Protein AF-A0A7X2XNW9-F1 (afdb_monomer_lite)

Sequence (74 aa):
RAVRCQVKIITMDMFSPYYDLAKQLFPCAKIVLDRFHIIQHLSRAMSRFRVQIMNQFERKSHEYKAIKRYWKLI

Radius of gyration: 20.72 Å; chains: 1; bounding box: 37×19×58 Å

Secondary structure (DSSP, 8-state):
-TTGGG--EEEE-S-HHHHHHHHHH-TTSEEEE-HHHHHHHHHHHHHHHHHHHHTTS-TTSHHHHHHHHTGGG-

Foldseek 3Di:
DVVLQPAAEDEDAPDVVVVVVNCVRRVNYDYHYDVVNVVVVVLVVLVVVLVVVLVVDDCPDPVNVVSVVCVVVD

pLDDT: mean 91.53, std 5.38, range [61.22, 96.06]

Organism: Streptococcus pneumoniae (NCBI:txid1313)

InterPro domains:
  IPR002560 Transposase IS204/IS1001/IS1096/IS1165, DDE domain [PF01610] (4-73)
  IPR047951 Transposase ISL3 [PTHR33498] (3-73)

Structure (mmCIF, N/CA/C/O backbone):
data_AF-A0A7X2XNW9-F1
#
_entry.id   AF-A0A7X2XNW9-F1
#
loop_
_atom_site.group_PDB
_atom_site.id
_atom_site.type_symbol
_atom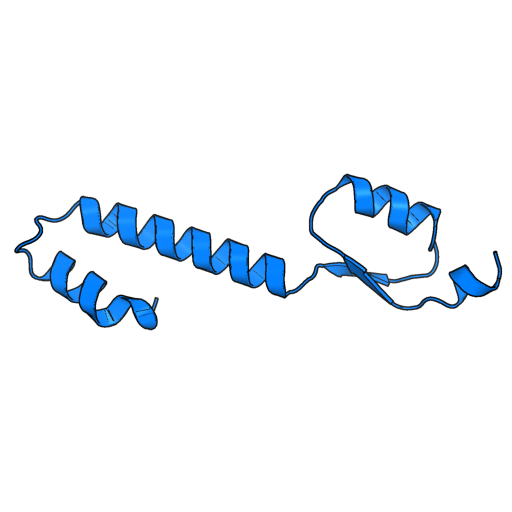_site.label_atom_id
_atom_site.label_alt_id
_atom_site.label_comp_id
_atom_site.label_asym_id
_atom_site.label_entity_id
_atom_site.label_seq_id
_atom_site.pdbx_PDB_ins_code
_atom_site.Cartn_x
_atom_site.Cartn_y
_atom_site.Cartn_z
_atom_site.occupancy
_atom_site.B_iso_or_equiv
_atom_site.auth_seq_id
_atom_site.auth_comp_id
_atom_site.auth_asym_id
_atom_site.auth_atom_id
_atom_site.pdbx_PDB_model_num
ATOM 1 N N . ARG A 1 1 ? -21.507 5.187 26.042 1.00 61.22 1 ARG A N 1
ATOM 2 C CA . ARG A 1 1 ? -20.214 4.447 26.051 1.00 61.22 1 ARG A CA 1
ATOM 3 C C . ARG A 1 1 ? -20.391 2.958 25.739 1.00 61.22 1 ARG A C 1
ATOM 5 O O . ARG A 1 1 ? -19.702 2.491 24.847 1.00 61.22 1 ARG A O 1
ATOM 12 N N . ALA A 1 2 ? -21.345 2.257 26.370 1.00 75.25 2 ALA A N 1
ATOM 13 C CA . ALA A 1 2 ? -21.577 0.812 26.195 1.00 75.25 2 ALA A CA 1
ATOM 14 C C . ALA A 1 2 ? -21.645 0.325 24.731 1.00 75.25 2 ALA A C 1
ATOM 16 O O . ALA A 1 2 ? -20.980 -0.642 24.385 1.00 75.25 2 ALA A O 1
ATOM 17 N N . VAL A 1 3 ? -22.363 1.039 23.855 1.00 84.12 3 VAL A N 1
ATOM 18 C CA . VAL A 1 3 ? -22.528 0.649 22.439 1.00 84.12 3 VAL A CA 1
ATOM 19 C C . VAL A 1 3 ? -21.212 0.710 21.649 1.00 84.12 3 VAL A C 1
ATOM 21 O O . VAL A 1 3 ? -20.949 -0.148 20.816 1.00 84.12 3 VAL A O 1
ATOM 24 N N . ARG A 1 4 ? -20.328 1.679 21.934 1.00 83.19 4 ARG A N 1
ATOM 25 C CA . ARG A 1 4 ? -19.041 1.805 21.219 1.00 83.19 4 ARG A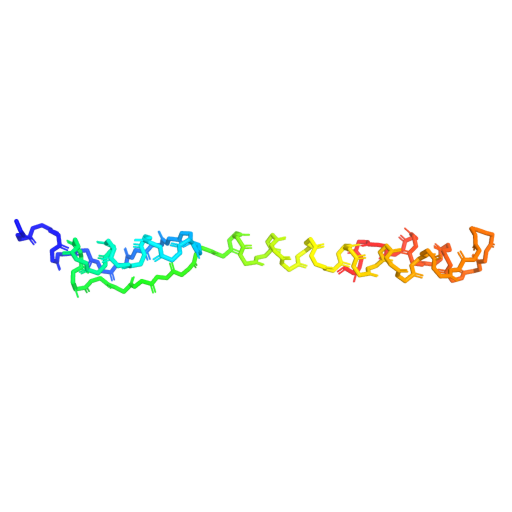 CA 1
ATOM 26 C C . ARG A 1 4 ? -18.059 0.689 21.581 1.00 83.19 4 ARG A C 1
ATOM 28 O O . ARG A 1 4 ? -17.280 0.280 20.731 1.00 83.19 4 ARG A O 1
ATOM 35 N N . CYS A 1 5 ? -18.137 0.147 22.797 1.00 85.00 5 CYS A N 1
ATOM 36 C CA . CYS A 1 5 ? -17.330 -1.007 23.207 1.00 85.00 5 CYS A CA 1
ATOM 37 C C . CYS A 1 5 ? -17.753 -2.315 22.517 1.00 85.00 5 CYS A C 1
ATOM 39 O O . CYS A 1 5 ? -17.002 -3.283 22.545 1.00 85.00 5 CYS A O 1
ATOM 41 N N . GLN A 1 6 ? -18.938 -2.356 21.896 1.00 90.25 6 GLN A N 1
ATOM 42 C CA . GLN A 1 6 ? -19.419 -3.523 21.148 1.00 90.25 6 GLN A CA 1
ATOM 43 C C . GLN A 1 6 ? -18.877 -3.572 19.713 1.00 90.25 6 GLN A C 1
ATOM 45 O O . GLN A 1 6 ? -18.983 -4.606 19.051 1.00 90.25 6 GLN A O 1
ATOM 50 N N . VAL A 1 7 ? -18.287 -2.477 19.220 1.00 91.69 7 VAL A N 1
ATOM 51 C CA . VAL A 1 7 ? -17.667 -2.443 17.894 1.00 91.69 7 VAL A CA 1
ATOM 52 C C . VAL A 1 7 ? -16.419 -3.316 17.910 1.00 91.69 7 VAL A C 1
ATOM 54 O O . VAL A 1 7 ? -15.495 -3.089 18.685 1.00 91.69 7 VAL A O 1
ATOM 57 N N . LYS A 1 8 ? -16.396 -4.327 17.037 1.00 92.19 8 LYS A N 1
ATOM 58 C CA . LYS A 1 8 ? -15.295 -5.297 16.954 1.00 92.19 8 LYS A CA 1
ATOM 59 C C . LYS A 1 8 ? -14.234 -4.904 15.937 1.00 92.19 8 LYS A C 1
ATOM 61 O O . LYS A 1 8 ? -13.062 -5.201 16.151 1.00 92.19 8 LYS A O 1
ATOM 66 N N . ILE A 1 9 ? -14.640 -4.294 14.825 1.00 93.12 9 ILE A N 1
ATOM 67 C CA . ILE A 1 9 ? -13.765 -3.979 13.693 1.00 93.12 9 ILE A CA 1
ATOM 68 C C . ILE A 1 9 ? -14.126 -2.599 13.154 1.00 93.12 9 ILE A C 1
ATOM 70 O O . ILE A 1 9 ? -15.304 -2.285 13.001 1.00 93.12 9 ILE A O 1
ATOM 74 N N . ILE A 1 10 ? -13.106 -1.806 12.848 1.00 93.12 10 ILE A N 1
ATOM 75 C CA . ILE A 1 10 ? -13.218 -0.536 12.135 1.00 93.12 10 ILE A CA 1
ATOM 76 C C . ILE A 1 10 ? -12.297 -0.614 10.936 1.00 93.12 10 ILE A C 1
ATOM 78 O O . ILE A 1 10 ? -11.096 -0.818 11.100 1.00 93.12 10 ILE A O 1
ATOM 82 N N . THR A 1 11 ? -12.858 -0.429 9.748 1.00 93.19 11 THR A N 1
ATOM 83 C CA . THR A 1 11 ? -12.066 -0.185 8.545 1.00 93.19 11 THR A CA 1
ATOM 84 C C . THR A 1 11 ? -11.869 1.317 8.410 1.00 93.19 11 THR A C 1
ATOM 86 O O . THR A 1 11 ? -12.848 2.059 8.489 1.00 93.19 11 THR A O 1
ATOM 89 N N . MET A 1 12 ? -10.633 1.775 8.227 1.00 92.62 12 MET A N 1
ATOM 90 C CA . MET A 1 12 ? -10.354 3.196 8.022 1.00 92.62 12 MET A CA 1
ATOM 91 C C . MET A 1 12 ? -9.343 3.458 6.912 1.00 92.62 12 MET A C 1
ATOM 93 O O . MET A 1 12 ? -8.556 2.587 6.538 1.00 92.62 12 MET A O 1
ATOM 97 N N . ASP A 1 13 ? -9.362 4.696 6.430 1.00 89.44 13 ASP A N 1
ATOM 98 C CA . ASP A 1 13 ? -8.357 5.241 5.525 1.00 89.44 13 ASP A CA 1
ATOM 99 C C . ASP A 1 13 ? -6.994 5.409 6.234 1.00 89.44 13 ASP A C 1
ATOM 101 O O . ASP A 1 13 ? -6.895 5.402 7.460 1.00 89.44 13 ASP A O 1
ATOM 105 N N . MET A 1 14 ? -5.921 5.574 5.463 1.00 89.31 14 MET A N 1
ATOM 106 C CA . MET A 1 14 ? -4.536 5.668 5.938 1.00 89.31 14 MET A CA 1
ATOM 107 C C . MET A 1 14 ? -4.165 7.041 6.527 1.00 89.31 14 MET A C 1
ATOM 109 O O . MET A 1 14 ? -2.993 7.299 6.809 1.00 89.31 14 MET A O 1
ATOM 113 N N . PHE A 1 15 ? -5.128 7.947 6.709 1.00 89.88 15 PHE A N 1
ATOM 114 C CA . PHE A 1 15 ? -4.875 9.261 7.292 1.00 89.88 15 PHE A CA 1
ATOM 115 C C . PHE A 1 15 ? -4.662 9.154 8.809 1.00 89.88 15 PHE A C 1
ATOM 117 O O . PHE A 1 15 ? -5.588 8.866 9.567 1.00 89.88 15 PHE A O 1
ATOM 124 N N . SER A 1 16 ? -3.426 9.413 9.251 1.00 88.12 16 SER A N 1
ATOM 125 C CA . SER A 1 16 ? -2.981 9.195 10.637 1.00 88.12 16 SER A CA 1
ATOM 126 C C . SER A 1 16 ? -3.890 9.801 11.720 1.00 88.12 16 SER A C 1
ATOM 128 O O . SER A 1 16 ? -4.130 9.115 12.710 1.00 88.12 16 SER A O 1
ATOM 130 N N . PRO A 1 17 ? -4.461 11.014 11.574 1.00 92.25 17 PRO A N 1
ATOM 131 C CA . PRO A 1 17 ? -5.351 11.576 12.597 1.00 92.25 17 PRO A CA 1
ATOM 132 C C . PRO A 1 17 ? -6.612 10.748 12.878 1.00 92.25 17 PRO A C 1
ATOM 134 O O . PRO A 1 17 ? -7.137 10.785 13.992 1.00 92.25 17 PRO A O 1
ATOM 137 N N . TYR A 1 18 ? -7.095 9.959 11.911 1.00 91.62 18 TYR A N 1
ATOM 138 C CA . TYR A 1 18 ? -8.223 9.057 12.155 1.00 9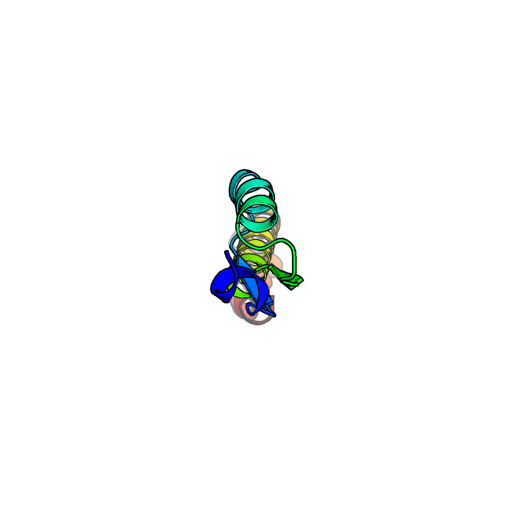1.62 18 TYR A CA 1
ATOM 139 C C . TYR A 1 18 ? -7.857 7.894 13.067 1.00 91.62 18 TYR A C 1
ATOM 141 O O . TYR A 1 18 ? -8.737 7.364 13.741 1.00 91.62 18 TYR A O 1
ATOM 149 N N . TYR A 1 19 ? -6.580 7.527 13.145 1.00 90.56 19 TYR A N 1
ATOM 150 C CA . TYR A 1 19 ? -6.130 6.452 14.014 1.00 90.56 19 TYR A CA 1
ATOM 151 C C . TYR A 1 19 ? -6.276 6.806 15.490 1.00 90.56 19 TYR A C 1
ATOM 153 O O . TYR A 1 19 ? -6.852 6.033 16.262 1.00 90.56 19 TYR A O 1
ATOM 161 N N . ASP A 1 20 ? -5.821 8.000 15.862 1.00 91.31 20 ASP A N 1
ATOM 162 C CA . ASP A 1 20 ? -5.924 8.492 17.234 1.00 91.31 20 ASP A CA 1
ATOM 163 C C . ASP A 1 20 ? -7.391 8.675 17.632 1.00 91.31 20 ASP A C 1
ATOM 165 O O . ASP A 1 20 ? -7.816 8.235 18.704 1.00 91.31 20 ASP A O 1
ATOM 169 N N . LEU A 1 21 ? -8.201 9.217 16.717 1.00 92.25 21 LEU A N 1
ATOM 170 C CA . LEU A 1 21 ? -9.638 9.372 16.913 1.00 92.25 21 LEU A CA 1
ATOM 171 C C . LEU A 1 21 ? -10.354 8.018 17.057 1.00 92.25 21 LEU A C 1
ATOM 173 O O . LEU A 1 21 ? -11.170 7.839 17.964 1.00 92.25 21 LEU A O 1
ATOM 177 N N . ALA A 1 22 ? -10.044 7.044 16.197 1.00 91.88 22 ALA A N 1
ATOM 178 C CA . ALA A 1 22 ? -10.644 5.714 16.237 1.00 91.88 22 ALA A CA 1
ATOM 179 C C . ALA A 1 22 ? -10.321 4.997 17.552 1.00 91.88 22 ALA A C 1
ATOM 181 O O . ALA A 1 22 ? -11.218 4.404 18.153 1.00 91.88 22 ALA A O 1
ATOM 182 N N . LYS A 1 23 ? -9.085 5.115 18.053 1.00 90.00 23 LYS A N 1
ATOM 183 C CA . LYS A 1 23 ? -8.700 4.576 19.366 1.00 90.00 23 LYS A CA 1
ATOM 184 C C . LYS A 1 23 ? -9.437 5.242 20.523 1.00 90.00 23 LYS A C 1
ATOM 186 O O . LYS A 1 23 ? -9.868 4.548 21.442 1.00 90.00 23 LYS A O 1
ATOM 191 N N . GLN A 1 24 ? -9.596 6.565 20.489 1.00 91.75 24 GLN A N 1
ATOM 192 C CA . GLN A 1 24 ? -10.313 7.296 21.540 1.00 91.75 24 GLN A CA 1
ATOM 193 C C . GLN A 1 24 ? -11.807 6.948 21.571 1.00 91.75 24 GLN A C 1
ATOM 195 O O . GLN A 1 24 ? -12.396 6.806 22.646 1.00 91.75 24 GLN A O 1
ATOM 200 N N . LEU A 1 25 ? -12.432 6.807 20.400 1.00 91.50 25 LEU A N 1
ATOM 201 C CA . LEU A 1 25 ? -13.867 6.549 20.285 1.00 91.50 25 LEU A CA 1
ATOM 202 C C . LEU A 1 25 ? -14.230 5.069 20.456 1.00 91.50 25 LEU A C 1
ATOM 204 O O . LEU A 1 25 ? -15.301 4.772 20.996 1.00 91.50 25 LEU A O 1
ATOM 208 N N . PHE A 1 26 ? -13.358 4.156 20.024 1.00 92.56 26 PHE A N 1
ATOM 209 C CA . PHE A 1 26 ? -13.607 2.715 19.970 1.00 92.56 26 PHE A CA 1
ATOM 210 C C . PHE A 1 26 ? -12.421 1.913 20.525 1.00 92.56 26 PHE A C 1
ATOM 212 O O . PHE A 1 26 ? -11.735 1.201 19.791 1.00 92.56 26 PHE A O 1
ATOM 219 N N . PRO A 1 27 ? -12.192 1.972 21.845 1.00 87.56 27 PRO A N 1
ATOM 220 C CA . PRO A 1 27 ? -11.015 1.370 22.473 1.00 87.56 27 PRO A CA 1
ATOM 221 C C . PRO A 1 27 ? -10.956 -0.162 22.351 1.00 87.56 27 PRO A C 1
ATOM 223 O O . PRO A 1 27 ? -9.882 -0.744 22.460 1.00 87.56 27 PRO A O 1
ATOM 226 N N . CYS A 1 28 ? -12.096 -0.825 22.128 1.00 89.50 28 CYS A N 1
ATOM 227 C CA . CYS A 1 28 ? -12.191 -2.284 22.017 1.00 89.50 28 CYS A CA 1
ATOM 228 C C . CYS A 1 28 ? -12.151 -2.797 20.565 1.00 89.50 28 CYS A C 1
ATOM 230 O O . CYS A 1 28 ? -12.113 -4.009 20.350 1.00 89.50 28 CYS A O 1
ATOM 232 N N . ALA A 1 29 ? -12.191 -1.904 19.571 1.00 92.88 29 ALA A N 1
ATOM 233 C CA . ALA A 1 29 ? -12.291 -2.288 18.170 1.00 92.88 29 ALA A CA 1
ATOM 234 C C . ALA A 1 29 ? -10.912 -2.549 17.551 1.00 92.88 29 ALA A C 1
ATOM 236 O O . ALA A 1 29 ? -9.960 -1.795 17.749 1.00 92.88 29 ALA A O 1
ATOM 237 N N . LYS A 1 30 ? -10.817 -3.596 16.728 1.00 93.12 30 LYS A N 1
ATOM 238 C CA . LYS A 1 30 ? -9.656 -3.834 15.872 1.00 93.12 30 LYS A CA 1
ATOM 239 C C . LYS A 1 30 ? -9.711 -2.901 14.674 1.00 93.12 30 LYS A C 1
ATOM 241 O O . LYS A 1 30 ? -10.664 -2.904 13.900 1.00 93.12 30 LYS A O 1
ATOM 246 N N . ILE A 1 31 ? -8.654 -2.131 14.519 1.00 92.50 31 ILE A N 1
ATOM 247 C CA . ILE A 1 31 ? -8.465 -1.214 13.410 1.00 92.50 31 ILE A CA 1
ATOM 248 C C . ILE A 1 31 ? -7.874 -1.977 12.217 1.00 92.50 31 ILE A C 1
ATOM 250 O O . ILE A 1 31 ? -6.846 -2.640 12.349 1.00 92.50 31 ILE A O 1
ATOM 254 N N . VAL A 1 32 ? -8.513 -1.866 11.057 1.00 92.56 32 VAL A N 1
ATOM 255 C CA . VAL A 1 32 ? -8.080 -2.447 9.783 1.00 92.56 32 VAL A CA 1
ATOM 256 C C . VAL A 1 32 ? -7.962 -1.322 8.759 1.00 92.56 32 VAL A C 1
ATOM 258 O O . VAL A 1 32 ? -8.835 -0.464 8.668 1.00 92.56 32 VAL A O 1
ATOM 261 N N . LEU A 1 33 ? -6.881 -1.313 7.985 1.00 91.06 33 LEU A N 1
ATOM 262 C CA . LEU A 1 33 ? -6.732 -0.365 6.884 1.00 91.06 33 LEU A CA 1
ATOM 263 C C . LEU A 1 33 ? -7.593 -0.788 5.694 1.00 91.06 33 LEU A C 1
ATOM 265 O O . LEU A 1 33 ? -7.686 -1.975 5.367 1.00 91.06 33 LEU A O 1
ATOM 269 N N . ASP A 1 34 ? -8.197 0.190 5.032 1.00 91.69 34 ASP A N 1
ATOM 270 C CA . ASP A 1 34 ? -8.962 -0.050 3.820 1.00 91.69 34 ASP A CA 1
ATOM 271 C C . ASP A 1 34 ? -8.053 -0.565 2.691 1.00 91.69 34 ASP A C 1
ATOM 273 O O . ASP A 1 34 ? -7.057 0.046 2.287 1.00 91.69 34 ASP A O 1
ATOM 277 N N . ARG A 1 35 ? -8.433 -1.725 2.157 1.00 91.38 35 ARG A N 1
ATOM 278 C CA . ARG A 1 35 ? -7.713 -2.435 1.097 1.00 91.38 35 ARG A CA 1
ATOM 279 C C . ARG A 1 35 ? -7.761 -1.676 -0.224 1.00 91.38 35 ARG A C 1
ATOM 281 O O . ARG A 1 35 ? -6.817 -1.782 -1.004 1.00 91.38 35 ARG A O 1
ATOM 288 N N . PHE A 1 36 ? -8.823 -0.911 -0.474 1.00 91.19 36 PHE A N 1
ATOM 289 C CA . PHE A 1 36 ? -8.959 -0.110 -1.685 1.00 91.19 36 PHE A CA 1
ATOM 290 C C . PHE A 1 36 ? -7.834 0.916 -1.783 1.00 91.19 36 PHE A C 1
ATOM 292 O O . PHE A 1 36 ? -7.168 0.999 -2.815 1.00 91.19 36 PHE A O 1
ATOM 299 N N . HIS A 1 37 ? -7.556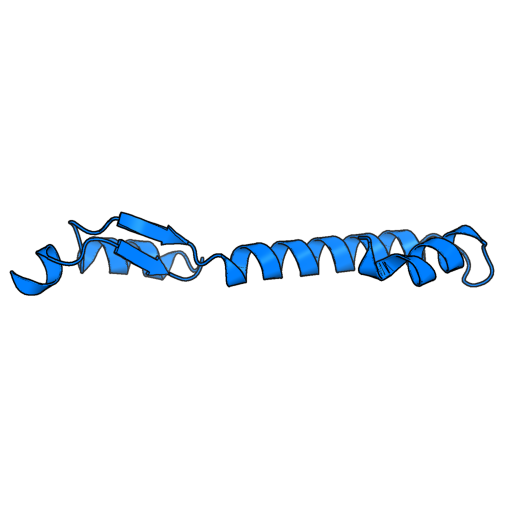 1.632 -0.691 1.00 90.19 37 HIS A N 1
ATOM 300 C CA . HIS A 1 37 ? -6.471 2.602 -0.660 1.00 90.19 37 HIS A CA 1
ATOM 301 C C . HIS A 1 37 ? -5.119 1.913 -0.889 1.00 90.19 37 HIS A C 1
ATOM 303 O O . HIS A 1 37 ? -4.365 2.350 -1.757 1.00 90.19 37 HIS A O 1
ATOM 309 N N . ILE A 1 38 ? -4.838 0.783 -0.233 1.00 91.56 38 ILE A N 1
ATOM 310 C CA . ILE A 1 38 ? -3.587 0.027 -0.444 1.00 91.56 38 ILE A CA 1
ATOM 311 C C . ILE A 1 38 ? -3.400 -0.350 -1.925 1.00 91.56 38 ILE A C 1
ATOM 313 O O . ILE A 1 38 ? -2.366 -0.036 -2.522 1.00 91.56 38 ILE A O 1
ATOM 317 N N . ILE A 1 39 ? -4.413 -0.966 -2.541 1.00 93.75 39 ILE A N 1
ATOM 318 C CA . ILE A 1 39 ? -4.371 -1.387 -3.950 1.00 93.75 39 ILE A CA 1
ATOM 319 C C . ILE A 1 39 ? -4.230 -0.172 -4.876 1.00 93.75 39 ILE A C 1
ATOM 321 O O . ILE A 1 39 ? -3.426 -0.187 -5.809 1.00 93.75 39 ILE A O 1
ATOM 325 N N . GLN A 1 40 ? -4.960 0.909 -4.602 1.00 94.25 40 GLN A N 1
ATOM 326 C CA . GLN A 1 40 ? -4.890 2.147 -5.372 1.00 94.25 40 GLN A CA 1
ATOM 327 C C . GLN A 1 40 ? -3.493 2.779 -5.308 1.00 94.25 40 GLN A C 1
ATOM 329 O O . GLN A 1 40 ? -2.957 3.200 -6.336 1.00 94.25 40 GLN A O 1
ATOM 334 N N . HIS A 1 41 ? -2.892 2.867 -4.119 1.00 93.94 41 HIS A N 1
ATOM 335 C CA . HIS A 1 41 ? -1.561 3.444 -3.943 1.00 93.94 41 HIS A CA 1
ATOM 336 C C . HIS A 1 41 ? -0.491 2.612 -4.652 1.00 93.94 41 HIS A C 1
ATOM 338 O O . HIS A 1 41 ? 0.349 3.189 -5.349 1.00 93.94 41 HIS A O 1
ATOM 344 N N . LEU A 1 42 ? -0.575 1.282 -4.558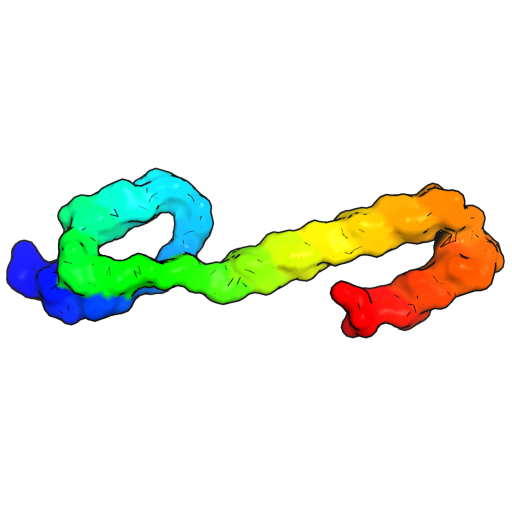 1.00 94.00 42 LEU A N 1
ATOM 345 C CA . LEU A 1 42 ? 0.316 0.369 -5.270 1.00 94.00 42 LEU A CA 1
ATOM 346 C C . LEU A 1 42 ? 0.167 0.503 -6.791 1.00 94.00 42 LEU A C 1
ATOM 348 O O . LEU A 1 42 ? 1.154 0.736 -7.484 1.00 94.00 42 LEU A O 1
ATOM 352 N N . SER A 1 43 ? -1.061 0.452 -7.311 1.00 94.12 43 SER A N 1
ATOM 353 C CA . SER A 1 43 ? -1.337 0.578 -8.749 1.00 94.12 43 SER A CA 1
ATOM 354 C C . SER A 1 43 ? -0.821 1.902 -9.325 1.00 94.12 43 SER A C 1
ATOM 356 O O . SER A 1 43 ? -0.193 1.937 -10.388 1.00 94.12 43 SER A O 1
ATOM 358 N N . ARG A 1 44 ? -1.008 3.008 -8.592 1.00 95.31 44 ARG A N 1
ATOM 359 C CA . ARG A 1 44 ? -0.479 4.324 -8.976 1.00 95.31 44 ARG A CA 1
ATOM 360 C C . ARG A 1 44 ? 1.048 4.355 -8.948 1.00 95.31 44 ARG A C 1
ATOM 362 O O . ARG A 1 44 ? 1.645 4.948 -9.843 1.00 95.31 44 ARG A O 1
ATOM 369 N N . ALA A 1 45 ? 1.681 3.748 -7.943 1.00 95.94 45 ALA A N 1
ATOM 370 C CA . ALA A 1 45 ? 3.138 3.668 -7.859 1.00 95.94 45 ALA A CA 1
ATOM 371 C C . ALA A 1 45 ? 3.726 2.853 -9.019 1.00 95.94 45 ALA A C 1
ATOM 373 O O . ALA A 1 45 ? 4.612 3.351 -9.712 1.00 95.94 45 ALA A O 1
ATOM 374 N N . MET A 1 46 ? 3.159 1.677 -9.300 1.00 95.56 46 MET A N 1
ATOM 375 C CA . MET A 1 46 ? 3.537 0.831 -10.437 1.00 95.56 46 MET A CA 1
ATOM 376 C C . MET A 1 46 ? 3.350 1.557 -11.770 1.00 95.56 46 MET A C 1
ATOM 378 O O . MET A 1 46 ? 4.245 1.563 -12.611 1.00 95.56 46 MET A O 1
ATOM 382 N N . SER A 1 47 ? 2.230 2.263 -11.942 1.00 94.88 47 SER A N 1
ATOM 383 C CA . SER A 1 47 ? 1.969 3.058 -13.146 1.00 94.88 47 SER A CA 1
ATOM 384 C C . SER A 1 47 ? 2.990 4.178 -13.343 1.00 94.88 47 SER A C 1
ATOM 386 O O . SER A 1 47 ? 3.462 4.379 -14.462 1.00 94.88 47 SER A O 1
ATOM 388 N N . ARG A 1 48 ? 3.361 4.898 -12.272 1.00 96.06 48 ARG A N 1
ATOM 389 C CA . ARG A 1 48 ? 4.410 5.928 -12.334 1.00 96.06 48 ARG A CA 1
ATOM 390 C C . ARG A 1 48 ? 5.756 5.322 -12.707 1.00 96.06 48 ARG A C 1
ATOM 392 O O . ARG A 1 48 ? 6.386 5.815 -13.636 1.00 96.06 48 ARG A O 1
ATOM 399 N N . PHE A 1 49 ? 6.146 4.235 -12.047 1.00 95.56 49 PHE A N 1
ATOM 400 C CA . PHE A 1 49 ? 7.405 3.547 -12.316 1.00 95.56 49 PHE A CA 1
ATOM 401 C C . PHE A 1 49 ? 7.478 3.034 -13.760 1.00 95.56 49 PHE A C 1
ATOM 403 O O . PHE A 1 49 ? 8.458 3.274 -14.461 1.00 95.56 49 PHE A O 1
ATOM 410 N N . ARG A 1 50 ? 6.390 2.438 -14.262 1.00 95.38 50 ARG A N 1
ATOM 411 C CA . ARG A 1 50 ? 6.266 2.016 -15.662 1.00 95.38 50 ARG A CA 1
ATOM 412 C C . ARG A 1 50 ? 6.473 3.182 -16.628 1.00 95.38 50 ARG A C 1
ATOM 414 O O . ARG A 1 50 ? 7.210 3.038 -17.597 1.00 95.38 50 ARG A O 1
ATOM 421 N N . VAL A 1 51 ? 5.842 4.335 -16.383 1.00 94.69 51 VAL A N 1
ATOM 422 C CA . VAL A 1 51 ? 6.020 5.527 -17.234 1.00 94.69 51 VAL A CA 1
ATOM 423 C C . VAL A 1 51 ? 7.445 6.077 -17.140 1.00 94.69 51 VAL A C 1
ATOM 425 O O . VAL A 1 51 ? 8.001 6.459 -18.166 1.00 94.69 51 VAL A O 1
ATOM 428 N N . GLN A 1 52 ? 8.057 6.078 -15.952 1.00 96.00 52 GLN A N 1
ATOM 429 C CA . GLN A 1 52 ? 9.455 6.482 -15.777 1.00 96.00 52 GLN A CA 1
ATOM 430 C C . GLN A 1 52 ? 10.396 5.611 -16.613 1.00 96.00 52 GLN A C 1
ATOM 432 O O . GLN A 1 52 ? 11.211 6.160 -17.347 1.00 96.00 52 GLN A O 1
ATOM 437 N N . ILE A 1 53 ? 10.231 4.284 -16.575 1.00 95.00 53 ILE A N 1
ATOM 438 C CA . ILE A 1 53 ? 10.993 3.353 -17.419 1.00 95.00 53 ILE A CA 1
ATOM 439 C C . ILE A 1 53 ? 10.713 3.620 -18.901 1.00 95.00 53 ILE A C 1
ATOM 441 O O . ILE A 1 53 ? 11.640 3.732 -19.692 1.00 95.00 53 ILE A O 1
ATOM 445 N N . MET A 1 54 ? 9.447 3.771 -19.301 1.00 95.31 54 MET A N 1
ATOM 446 C CA . MET A 1 54 ? 9.106 4.031 -20.705 1.00 95.31 54 MET A CA 1
ATOM 447 C C . MET A 1 54 ? 9.766 5.298 -21.251 1.00 95.31 54 MET A C 1
ATOM 449 O O . MET A 1 54 ? 10.180 5.309 -22.404 1.00 95.31 54 MET A O 1
ATOM 453 N N . ASN A 1 55 ? 9.864 6.354 -20.447 1.00 95.31 55 ASN A N 1
ATOM 454 C CA . ASN A 1 55 ? 10.460 7.620 -20.870 1.00 95.31 55 ASN A CA 1
ATOM 455 C C . ASN A 1 55 ? 11.989 7.553 -21.033 1.00 95.31 55 ASN A C 1
ATOM 457 O O . ASN A 1 55 ? 12.563 8.496 -21.569 1.00 95.31 55 ASN A O 1
ATOM 461 N N . GLN A 1 56 ? 12.641 6.466 -20.606 1.00 95.94 56 GLN A N 1
ATOM 462 C CA . GLN A 1 56 ? 14.068 6.223 -20.854 1.00 95.94 56 GLN A CA 1
ATOM 463 C C . GLN A 1 56 ? 14.334 5.675 -22.264 1.00 95.94 56 GLN A C 1
ATOM 465 O O . GLN A 1 56 ? 15.466 5.730 -22.734 1.00 95.94 56 GLN A O 1
ATOM 470 N N . PHE A 1 57 ? 13.308 5.162 -22.949 1.00 95.38 57 PHE A N 1
ATOM 471 C CA . PHE A 1 57 ? 13.427 4.581 -24.284 1.00 95.38 57 PHE A CA 1
ATOM 472 C C . PHE A 1 57 ? 12.866 5.511 -25.360 1.00 95.38 57 PHE A C 1
ATOM 474 O O . PHE A 1 57 ? 11.878 6.225 -25.156 1.00 95.38 57 PHE A O 1
ATOM 481 N N . GLU A 1 58 ? 13.441 5.452 -26.561 1.00 94.94 58 GLU A N 1
ATOM 482 C CA . GLU A 1 58 ? 12.853 6.119 -27.718 1.00 94.94 58 GLU A CA 1
ATOM 483 C C . GLU A 1 58 ? 11.478 5.530 -28.055 1.00 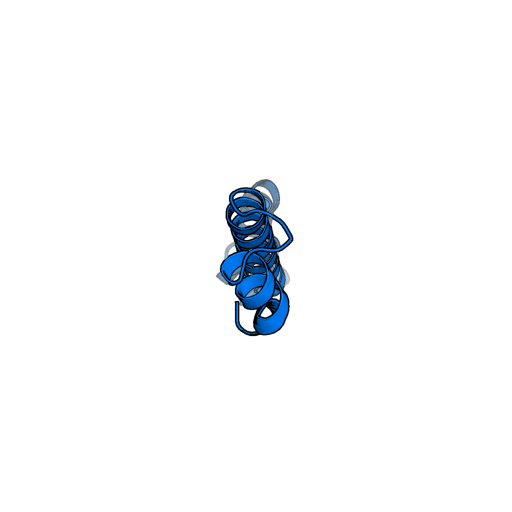94.94 58 GLU A C 1
ATOM 485 O O . GLU A 1 58 ? 11.266 4.320 -28.044 1.00 94.94 58 GLU A O 1
ATOM 490 N N . ARG A 1 59 ? 10.531 6.373 -28.478 1.00 91.50 59 ARG A N 1
ATOM 491 C CA . ARG A 1 59 ? 9.156 5.932 -28.791 1.00 91.50 59 ARG A CA 1
ATOM 492 C C . ARG A 1 59 ? 9.064 4.867 -29.891 1.00 91.50 59 ARG A C 1
ATOM 494 O O . ARG A 1 59 ? 8.057 4.163 -29.980 1.00 91.50 59 ARG A O 1
ATOM 501 N N . LYS A 1 60 ? 10.075 4.778 -30.762 1.00 93.06 60 LYS A N 1
ATOM 502 C CA . LYS A 1 60 ? 10.145 3.788 -31.847 1.00 93.06 60 LYS A CA 1
ATOM 503 C C . LYS A 1 60 ? 10.772 2.463 -31.406 1.00 93.06 60 LYS A C 1
ATOM 505 O O . LYS A 1 60 ? 10.592 1.480 -32.133 1.00 93.06 60 LYS A O 1
ATOM 510 N N . SER A 1 61 ? 11.435 2.438 -30.247 1.00 95.62 61 SER A N 1
ATOM 511 C CA . SER A 1 61 ? 12.146 1.274 -29.731 1.00 95.62 61 SER A CA 1
ATOM 512 C C . SER A 1 61 ? 11.196 0.107 -29.464 1.00 95.62 61 SER A C 1
ATOM 514 O O . SER A 1 61 ? 9.982 0.272 -29.260 1.00 95.62 61 SER A O 1
ATOM 516 N N . HIS A 1 62 ? 11.750 -1.100 -29.509 1.00 93.88 62 HIS A N 1
ATOM 517 C CA . HIS A 1 62 ? 10.990 -2.313 -29.248 1.00 93.88 62 HIS A CA 1
ATOM 518 C C . HIS A 1 62 ? 10.545 -2.377 -27.776 1.00 93.88 62 HIS A C 1
ATOM 520 O O . HIS A 1 62 ? 9.402 -2.731 -27.489 1.00 93.88 62 HIS A O 1
ATOM 526 N N . GLU A 1 63 ? 11.403 -1.939 -26.857 1.00 93.81 63 GLU A N 1
ATOM 527 C CA . GLU A 1 63 ? 11.187 -1.889 -25.409 1.00 93.81 63 GLU A CA 1
ATOM 528 C C . GLU A 1 63 ? 10.018 -0.966 -25.051 1.00 93.81 63 GLU A C 1
ATOM 530 O O . GLU A 1 63 ? 9.099 -1.379 -24.338 1.00 93.81 63 GLU A O 1
ATOM 535 N N . TYR A 1 64 ? 9.979 0.248 -25.619 1.00 95.94 64 TYR A N 1
ATOM 536 C CA . TYR A 1 64 ? 8.864 1.177 -25.420 1.00 95.94 64 TYR A CA 1
ATOM 537 C C . TYR A 1 64 ? 7.532 0.548 -25.850 1.00 95.94 64 TYR A C 1
ATOM 539 O O . TYR A 1 64 ? 6.534 0.608 -25.124 1.00 95.94 64 TYR A O 1
ATOM 547 N N . LYS A 1 65 ? 7.502 -0.088 -27.030 1.00 94.81 65 LYS A N 1
ATOM 548 C CA . LYS A 1 65 ? 6.299 -0.742 -27.569 1.00 94.81 65 LYS A CA 1
ATOM 549 C C . LYS A 1 65 ? 5.879 -1.950 -26.734 1.00 94.81 65 LYS A C 1
ATOM 551 O O . LYS A 1 65 ? 4.681 -2.125 -26.517 1.00 94.81 65 LYS A O 1
ATOM 556 N N . ALA A 1 66 ? 6.827 -2.749 -26.245 1.00 94.19 66 ALA A N 1
ATOM 557 C CA . ALA A 1 66 ? 6.554 -3.906 -25.399 1.00 94.19 66 ALA A CA 1
ATOM 558 C C . ALA A 1 66 ? 5.916 -3.482 -24.067 1.00 94.19 66 ALA A C 1
ATOM 560 O O . ALA A 1 66 ? 4.815 -3.932 -23.744 1.00 94.19 66 ALA A O 1
ATOM 561 N N . ILE A 1 67 ? 6.534 -2.539 -23.348 1.00 93.62 67 ILE A N 1
ATOM 562 C CA . ILE A 1 67 ? 6.017 -2.034 -22.064 1.00 93.62 67 ILE A CA 1
ATOM 563 C C . ILE A 1 67 ? 4.658 -1.343 -22.253 1.00 93.62 67 ILE A C 1
ATOM 565 O O . ILE A 1 67 ? 3.763 -1.459 -21.413 1.00 93.62 67 ILE A O 1
ATOM 569 N N . LYS A 1 68 ? 4.461 -0.653 -23.384 1.00 93.69 68 LYS A N 1
ATOM 570 C CA . LYS A 1 68 ? 3.171 -0.048 -23.728 1.00 93.69 68 LYS A CA 1
ATOM 571 C C . LYS A 1 68 ? 2.098 -1.086 -24.058 1.00 93.69 68 LYS A C 1
ATOM 573 O O . LYS A 1 68 ? 0.950 -0.876 -23.687 1.00 93.69 68 LYS A O 1
ATOM 578 N N . ARG A 1 69 ? 2.430 -2.180 -24.752 1.00 94.44 69 ARG A N 1
ATOM 579 C CA . ARG A 1 69 ? 1.474 -3.234 -25.137 1.00 94.44 69 ARG A CA 1
ATOM 580 C C . ARG A 1 69 ? 1.020 -4.050 -23.932 1.00 94.44 69 ARG A C 1
ATOM 582 O O . ARG A 1 69 ? -0.172 -4.303 -23.785 1.00 94.44 69 ARG A O 1
ATOM 589 N N . TYR A 1 70 ? 1.956 -4.417 -23.063 1.00 93.50 70 TYR A N 1
ATOM 590 C CA . TYR A 1 70 ? 1.713 -5.299 -21.921 1.00 93.50 70 TYR A CA 1
ATOM 591 C C . TYR A 1 70 ? 1.407 -4.548 -20.618 1.00 93.50 70 TYR A C 1
ATOM 593 O O . TYR A 1 70 ? 1.491 -5.126 -19.543 1.00 93.50 70 TYR A O 1
ATOM 601 N N . TRP A 1 71 ? 0.997 -3.277 -20.692 1.00 91.75 71 TRP A N 1
ATOM 602 C CA . TRP A 1 71 ? 0.770 -2.432 -19.513 1.00 91.75 71 TRP A CA 1
ATOM 603 C C . TRP A 1 71 ? -0.275 -2.965 -18.523 1.00 91.75 71 TRP A C 1
ATOM 605 O O . TRP A 1 71 ? -0.258 -2.543 -17.379 1.00 91.75 71 TRP A O 1
ATOM 615 N N . LYS A 1 72 ? -1.189 -3.845 -18.957 1.00 89.56 72 LYS A N 1
ATOM 616 C CA . LYS A 1 72 ? -2.205 -4.483 -18.098 1.00 89.56 72 LYS A CA 1
ATOM 617 C C . LYS A 1 72 ? -1.681 -5.700 -17.328 1.00 89.56 72 LYS A C 1
ATOM 619 O O . LYS A 1 72 ? -2.392 -6.215 -16.475 1.00 89.56 72 LYS A O 1
ATOM 624 N N . LEU A 1 73 ? -0.494 -6.195 -17.685 1.00 87.44 73 LEU A N 1
ATOM 625 C CA . LEU A 1 73 ? 0.188 -7.294 -16.993 1.00 87.44 73 LEU A CA 1
ATOM 626 C C . LEU A 1 73 ? 1.121 -6.781 -15.881 1.00 87.44 73 LEU A C 1
ATOM 628 O O . LEU A 1 73 ? 1.764 -7.586 -15.213 1.00 87.44 73 LEU A O 1
ATOM 632 N N . ILE A 1 74 ? 1.219 -5.456 -15.731 1.00 72.75 74 ILE A N 1
ATOM 633 C CA . ILE A 1 74 ? 2.077 -4.716 -14.798 1.00 72.75 74 ILE A CA 1
ATOM 634 C C . ILE A 1 74 ? 1.171 -3.932 -13.851 1.00 72.75 74 ILE A C 1
ATOM 636 O O . ILE A 1 74 ? 1.468 -3.907 -12.638 1.00 72.75 74 ILE A O 1
#